Protein AF-A0A964Q4D6-F1 (afdb_monomer)

Foldseek 3Di:
DDDDDDDDDDPDPPDDPDPPDDPPPVPDDDPFDDFDLQWPFDDPPDDDGWDWAFDDQDPDDRDGDIDIDDDQRGGPHDDQQLNPAADPPPPDPNHDPSVVTDPVNPDPLLVAAAELEQEPLVLPPVDDPPDHDDDDVVSVVVSCVVPHDDDPRYDYHYHNCCCVVPGDTDDVPD

Secondary structure (DSSP, 8-state):
-PPP----------PPPPPS----GGG---------TTSS-S-TTTSPPPEEEEEEEETTTTEEEEEEE--TTSSS----GGGTSPPTTS--TT--GGGG--GGGS-GGGG--EEEEEE-GGGTT-SPTT------HHHHHHHHHHS----TTEEEEEE-SHHHHH--PPPTT-

Radius of gyration: 25.01 Å; Cα contacts (8 Å, |Δi|>4): 183; chains: 1; bounding box: 78×67×47 Å

Mean predicted aligned error: 9.83 Å

Sequence (174 aa):
MRRLAIATLAWTTLAWPTPAGEILDKHIHDLSLLVSPAMPCVWPVGMTQHLVSPSKVFGPGPFQRNLIVIDEHTGTQWDAPAHFVPPPGSGLPGAGPMGLITGEKVPAWQFIGEACVIDISNKIDQAANGASFLITPEIVQAWEKKYRPLGPGDVVLFKSGYSDRYYKPLALGG

Structure (mmCIF, N/CA/C/O backbone):
data_AF-A0A964Q4D6-F1
#
_entry.id   AF-A0A964Q4D6-F1
#
loop_
_atom_site.group_PDB
_atom_site.id
_atom_site.type_symbol
_atom_site.label_atom_id
_atom_site.label_alt_id
_atom_site.label_comp_id
_atom_site.label_asym_id
_atom_site.label_entity_id
_atom_site.label_seq_id
_atom_site.pdbx_PDB_ins_code
_atom_site.Cartn_x
_atom_site.Cartn_y
_atom_site.Cartn_z
_atom_site.occupancy
_atom_site.B_iso_or_equiv
_atom_site.auth_seq_id
_atom_site.auth_comp_id
_atom_site.auth_asym_id
_atom_site.auth_atom_id
_atom_site.pdbx_PDB_model_num
ATOM 1 N N . MET A 1 1 ? 55.994 -48.610 -14.026 1.00 43.31 1 MET A N 1
ATOM 2 C CA . MET A 1 1 ? 54.868 -47.898 -14.673 1.00 43.31 1 MET A CA 1
ATOM 3 C C . MET A 1 1 ? 53.695 -47.866 -13.702 1.00 43.31 1 MET A C 1
ATOM 5 O O . MET A 1 1 ? 53.095 -48.904 -13.462 1.00 43.31 1 MET A O 1
ATOM 9 N N . ARG A 1 2 ? 53.429 -46.721 -13.062 1.00 34.06 2 ARG A N 1
ATOM 10 C CA . ARG A 1 2 ? 52.296 -46.550 -12.138 1.00 34.06 2 ARG A CA 1
ATOM 11 C C . ARG A 1 2 ? 51.072 -46.143 -12.960 1.00 34.06 2 ARG A C 1
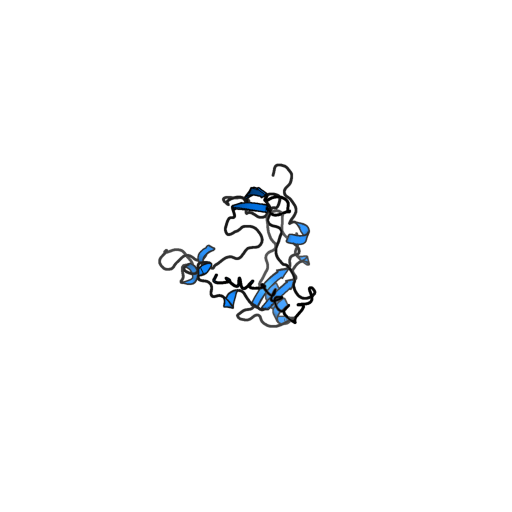ATOM 13 O O . ARG A 1 2 ? 51.116 -45.115 -13.627 1.00 34.06 2 ARG A O 1
ATOM 20 N N . ARG A 1 3 ? 50.023 -46.968 -12.965 1.00 35.62 3 ARG A N 1
ATOM 21 C CA . ARG A 1 3 ? 48.744 -46.643 -13.610 1.00 35.62 3 ARG A CA 1
ATOM 22 C C . ARG A 1 3 ? 47.956 -45.719 -12.682 1.00 35.62 3 ARG A C 1
ATOM 24 O O . ARG A 1 3 ? 47.642 -46.100 -11.560 1.00 35.62 3 ARG A O 1
ATOM 31 N N . LEU A 1 4 ? 47.700 -44.502 -13.152 1.00 33.97 4 LEU A N 1
ATOM 32 C CA . LEU A 1 4 ? 46.837 -43.515 -12.512 1.00 33.97 4 LEU A CA 1
ATOM 33 C C . LEU A 1 4 ? 45.381 -43.901 -12.822 1.00 33.97 4 LEU A C 1
ATOM 35 O O . LEU A 1 4 ? 45.005 -43.957 -13.992 1.00 33.97 4 LEU A O 1
ATOM 39 N N . ALA A 1 5 ? 44.580 -44.214 -11.805 1.00 37.91 5 ALA A N 1
ATOM 40 C CA . ALA A 1 5 ? 43.140 -44.394 -11.959 1.00 37.91 5 ALA A CA 1
ATOM 41 C C . ALA A 1 5 ? 42.465 -43.028 -11.778 1.00 37.91 5 ALA A C 1
ATOM 43 O O . ALA A 1 5 ? 42.536 -42.436 -10.703 1.00 37.91 5 ALA A O 1
ATOM 44 N N . ILE A 1 6 ? 41.848 -42.514 -12.840 1.00 40.59 6 ILE A N 1
ATOM 45 C CA . ILE A 1 6 ? 41.002 -41.321 -12.784 1.00 40.59 6 ILE A CA 1
ATOM 46 C C . ILE A 1 6 ? 39.622 -41.791 -12.327 1.00 40.59 6 ILE A C 1
ATOM 48 O O . ILE A 1 6 ? 38.917 -42.467 -13.073 1.00 40.59 6 ILE A O 1
ATOM 52 N N . ALA A 1 7 ? 39.251 -41.469 -11.089 1.00 38.16 7 ALA A N 1
ATOM 53 C CA . ALA A 1 7 ? 37.887 -41.641 -10.612 1.00 38.16 7 ALA A CA 1
ATOM 54 C C . ALA A 1 7 ? 37.030 -40.502 -11.181 1.00 38.16 7 ALA A C 1
ATOM 56 O O . ALA A 1 7 ? 37.116 -39.358 -10.739 1.00 38.16 7 ALA A O 1
ATOM 57 N N . THR A 1 8 ? 36.216 -40.802 -12.188 1.00 40.81 8 THR A N 1
ATOM 58 C CA . THR A 1 8 ? 35.137 -39.915 -12.626 1.00 40.81 8 THR A CA 1
ATOM 59 C C . THR A 1 8 ? 34.055 -39.893 -11.549 1.00 40.81 8 THR A C 1
ATOM 61 O O . THR A 1 8 ? 33.329 -40.873 -11.384 1.00 40.81 8 THR A O 1
ATOM 64 N N . LEU A 1 9 ? 33.941 -38.786 -10.811 1.00 39.00 9 LEU A N 1
ATOM 65 C CA . LEU A 1 9 ? 32.757 -38.506 -10.001 1.00 39.00 9 LEU A CA 1
ATOM 66 C C . LEU A 1 9 ? 31.580 -38.232 -10.943 1.00 39.00 9 LEU A C 1
ATOM 68 O O . LEU A 1 9 ? 31.472 -37.153 -11.522 1.00 39.00 9 LEU A O 1
ATOM 72 N N . ALA A 1 10 ? 30.702 -39.219 -11.100 1.00 40.75 10 ALA A N 1
ATOM 73 C CA . ALA A 1 10 ? 29.393 -39.013 -11.695 1.00 40.75 10 ALA A CA 1
ATOM 74 C C . ALA A 1 10 ? 28.567 -38.125 -10.755 1.00 40.75 10 ALA A C 1
ATOM 76 O O . ALA A 1 10 ? 28.277 -38.503 -9.620 1.00 40.75 10 ALA A O 1
ATOM 77 N N . TRP A 1 11 ? 28.203 -36.931 -11.218 1.00 38.09 11 TRP A N 1
ATOM 78 C CA . TRP A 1 11 ? 27.194 -36.111 -10.560 1.00 38.09 11 TRP A CA 1
ATOM 79 C C . TRP A 1 11 ? 25.844 -36.796 -10.759 1.00 38.09 11 TRP A C 1
ATOM 81 O O . TRP A 1 11 ? 25.226 -36.684 -11.815 1.00 38.09 11 TRP A O 1
ATOM 91 N N . THR A 1 12 ? 25.385 -37.542 -9.757 1.00 45.31 12 THR A N 1
ATOM 92 C CA . THR A 1 12 ? 23.974 -37.904 -9.670 1.00 45.31 12 THR A CA 1
ATOM 93 C C . THR A 1 12 ? 23.195 -36.609 -9.505 1.00 45.31 12 THR A C 1
ATOM 95 O O . THR A 1 12 ? 23.352 -35.917 -8.498 1.00 45.31 12 THR A O 1
ATOM 98 N N . THR A 1 13 ? 22.376 -36.264 -10.494 1.00 47.81 13 THR A N 1
ATOM 99 C CA . THR A 1 13 ? 21.349 -35.234 -10.364 1.00 47.81 13 THR A CA 1
ATOM 100 C C . THR A 1 13 ? 20.436 -35.644 -9.209 1.00 47.81 13 THR A C 1
ATOM 102 O O . THR A 1 13 ? 19.547 -36.476 -9.390 1.00 47.81 13 THR A O 1
ATOM 105 N N . LEU A 1 14 ? 20.670 -35.117 -8.005 1.00 44.56 14 LEU A N 1
ATOM 106 C CA . LEU A 1 14 ? 19.639 -35.118 -6.978 1.00 44.56 14 LEU A CA 1
ATOM 107 C C . LEU A 1 14 ? 18.508 -34.259 -7.536 1.00 44.56 14 LEU A C 1
ATOM 109 O O . LEU A 1 14 ? 18.603 -33.033 -7.566 1.00 44.56 14 LEU A O 1
ATOM 113 N N . ALA A 1 15 ? 17.472 -34.919 -8.049 1.00 49.62 15 ALA A N 1
ATOM 114 C CA . ALA A 1 15 ? 16.203 -34.271 -8.299 1.00 49.62 15 ALA A CA 1
ATOM 115 C C . ALA A 1 15 ? 15.772 -33.633 -6.977 1.00 49.62 15 ALA A C 1
ATOM 117 O O . ALA A 1 15 ? 15.697 -34.307 -5.946 1.00 49.62 15 ALA A O 1
ATOM 118 N N . TRP A 1 16 ? 15.559 -32.321 -7.004 1.00 41.41 16 TRP A N 1
ATOM 119 C CA . TRP A 1 16 ? 14.968 -31.613 -5.882 1.00 41.41 16 TRP A CA 1
ATOM 120 C C . TRP A 1 16 ? 13.632 -32.297 -5.572 1.00 41.41 16 TRP A C 1
ATOM 122 O O . TRP A 1 16 ? 12.847 -32.481 -6.509 1.00 41.41 16 TRP A O 1
ATOM 132 N N . PRO A 1 17 ? 13.358 -32.719 -4.326 1.00 46.69 17 PRO A N 1
ATOM 133 C CA . PRO A 1 17 ? 12.044 -33.237 -3.999 1.00 46.69 17 PRO A CA 1
ATOM 134 C C . PRO A 1 17 ? 11.034 -32.137 -4.317 1.00 46.69 17 PRO A C 1
ATOM 136 O O . PRO A 1 17 ? 11.089 -31.043 -3.752 1.00 46.69 17 PRO A O 1
ATOM 139 N N . THR A 1 18 ? 10.152 -32.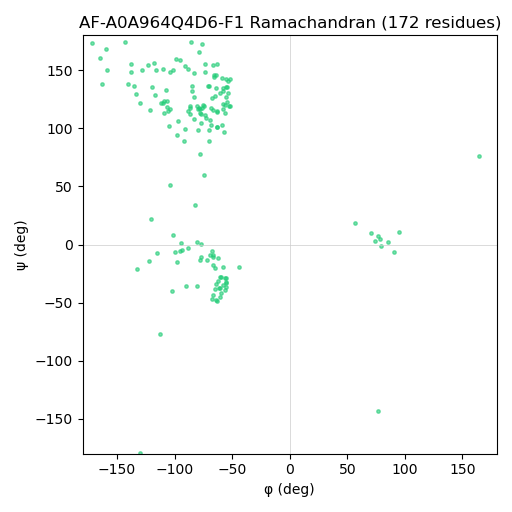410 -5.276 1.00 50.44 18 THR A N 1
ATOM 140 C CA . THR A 1 18 ? 8.985 -31.576 -5.542 1.00 50.44 18 THR A CA 1
ATOM 141 C C . THR A 1 18 ? 8.196 -31.537 -4.236 1.00 50.44 18 THR A C 1
ATOM 143 O O . THR A 1 18 ? 7.853 -32.611 -3.731 1.00 50.44 18 THR A O 1
ATOM 146 N N . PRO A 1 19 ? 7.958 -30.362 -3.628 1.00 54.44 19 PRO A N 1
ATOM 147 C CA . PRO A 1 19 ? 7.137 -30.287 -2.433 1.00 54.44 19 PRO A CA 1
ATOM 148 C C . PRO A 1 19 ? 5.801 -30.975 -2.717 1.00 54.44 19 PRO A C 1
ATOM 150 O O . PRO A 1 19 ? 5.087 -30.605 -3.648 1.00 54.44 19 PRO A O 1
ATOM 153 N N . ALA A 1 20 ? 5.502 -32.025 -1.953 1.00 53.03 20 ALA A N 1
ATOM 154 C CA . ALA A 1 20 ? 4.218 -32.701 -1.991 1.00 53.03 20 ALA A CA 1
ATOM 155 C C . ALA A 1 20 ? 3.176 -31.753 -1.387 1.00 53.03 20 ALA A C 1
ATOM 157 O O . ALA A 1 20 ? 2.970 -31.709 -0.177 1.00 53.03 20 ALA A O 1
ATOM 158 N N . GLY A 1 21 ? 2.597 -30.935 -2.255 1.00 52.16 21 GLY A N 1
ATOM 159 C CA . GLY A 1 21 ? 1.627 -29.909 -1.925 1.00 52.16 21 GLY A CA 1
ATOM 160 C C . GLY A 1 21 ? 1.499 -28.960 -3.102 1.00 52.16 21 GLY A C 1
ATOM 161 O O . GLY A 1 21 ? 2.048 -27.864 -3.070 1.00 52.16 21 GLY A O 1
ATOM 162 N N . GLU A 1 22 ? 0.801 -29.386 -4.157 1.00 54.22 22 GLU A N 1
ATOM 163 C CA . GLU A 1 22 ? 0.232 -28.433 -5.108 1.00 54.22 22 GLU A CA 1
ATOM 164 C C . GLU A 1 22 ? -0.710 -27.540 -4.296 1.00 54.22 22 GLU A C 1
ATOM 166 O O . GLU A 1 22 ? -1.803 -27.958 -3.903 1.00 54.22 22 GLU A O 1
ATOM 171 N N . ILE A 1 23 ? -0.270 -26.320 -3.981 1.00 56.41 23 ILE A N 1
ATOM 172 C CA . ILE A 1 23 ? -1.214 -25.275 -3.612 1.00 56.41 23 ILE A CA 1
ATOM 173 C C . ILE A 1 23 ? -2.048 -25.081 -4.870 1.00 56.41 23 ILE A C 1
ATOM 175 O O . ILE A 1 23 ? -1.580 -24.514 -5.850 1.00 56.41 23 ILE A O 1
ATOM 179 N N . LEU A 1 24 ? -3.248 -25.657 -4.877 1.00 57.84 24 LEU A N 1
ATOM 180 C CA . LEU A 1 24 ? -4.198 -25.487 -5.964 1.00 57.84 24 LEU A CA 1
ATOM 181 C C . LEU A 1 24 ? -4.356 -23.978 -6.197 1.00 57.84 24 LEU A C 1
ATOM 183 O O . LEU A 1 24 ? -4.814 -23.277 -5.293 1.00 57.84 24 LEU A O 1
ATOM 187 N N . ASP A 1 25 ? -4.020 -23.504 -7.403 1.00 59.34 25 ASP A N 1
ATOM 188 C CA . ASP A 1 25 ? -4.070 -22.094 -7.858 1.00 59.34 25 ASP A CA 1
ATOM 189 C C . ASP A 1 25 ? -5.356 -21.340 -7.464 1.00 59.34 25 ASP A C 1
ATOM 191 O O . ASP A 1 25 ? -5.404 -20.117 -7.423 1.00 59.34 25 ASP A O 1
ATOM 195 N N . LYS A 1 26 ? -6.423 -22.069 -7.132 1.00 63.97 26 LYS A N 1
ATOM 196 C CA . LYS A 1 26 ? -7.753 -21.567 -6.768 1.00 63.97 26 LYS A CA 1
ATOM 197 C C . LYS A 1 26 ? -7.808 -20.790 -5.445 1.00 63.97 26 LYS A C 1
ATOM 199 O O . LYS A 1 26 ? -8.861 -20.239 -5.142 1.00 63.97 26 LYS A O 1
ATOM 204 N N . HIS A 1 27 ? -6.735 -20.782 -4.653 1.00 82.81 27 HIS A N 1
ATOM 205 C CA . HIS A 1 27 ? -6.698 -20.138 -3.332 1.00 82.81 27 HIS A CA 1
ATOM 206 C C . HIS A 1 27 ? -5.721 -18.962 -3.230 1.00 82.81 27 HIS A C 1
ATOM 208 O O . HIS A 1 27 ? -5.717 -18.275 -2.210 1.00 82.81 27 HIS A O 1
ATOM 214 N N . ILE A 1 28 ? -4.903 -18.721 -4.258 1.00 90.12 28 ILE A N 1
ATOM 215 C CA . ILE A 1 28 ? -3.989 -17.579 -4.299 1.00 90.12 28 ILE A CA 1
ATOM 216 C C . ILE A 1 28 ? -4.582 -16.544 -5.247 1.00 90.12 28 ILE A C 1
ATOM 218 O O . ILE A 1 28 ? -4.733 -16.783 -6.442 1.00 90.12 28 ILE A O 1
ATOM 222 N N . HIS A 1 29 ? -4.914 -15.382 -4.699 1.00 90.88 29 HIS A N 1
ATOM 223 C CA . HIS A 1 29 ? -5.361 -14.237 -5.477 1.00 90.88 29 HIS A CA 1
ATOM 224 C C . HIS A 1 29 ? -4.241 -13.207 -5.505 1.00 90.88 29 HIS A C 1
ATOM 226 O O . HIS A 1 29 ? -3.848 -12.698 -4.455 1.00 90.88 29 HIS A O 1
ATOM 232 N N . ASP A 1 30 ? -3.731 -12.905 -6.697 1.00 93.56 30 ASP A N 1
ATOM 233 C CA . ASP A 1 30 ? -2.801 -11.797 -6.865 1.00 93.56 30 ASP A CA 1
ATOM 234 C C . ASP A 1 30 ? -3.570 -10.472 -6.775 1.00 93.56 30 ASP A C 1
ATOM 236 O O . ASP A 1 30 ? -4.496 -10.221 -7.548 1.00 93.56 30 ASP A O 1
ATOM 240 N N . LEU A 1 31 ? -3.205 -9.648 -5.793 1.00 95.81 31 LEU A N 1
ATOM 241 C CA . LEU A 1 31 ? -3.761 -8.308 -5.581 1.00 95.81 31 LEU A CA 1
ATOM 242 C C . LEU A 1 31 ? -2.822 -7.207 -6.105 1.00 95.81 31 LEU A C 1
ATOM 244 O O . LEU A 1 31 ? -3.043 -6.018 -5.862 1.00 95.81 31 LEU A O 1
ATOM 248 N N . SER A 1 32 ? -1.760 -7.600 -6.806 1.00 96.06 32 SER A N 1
ATOM 249 C CA . SER A 1 32 ? -0.746 -6.713 -7.360 1.00 96.06 32 SER A CA 1
ATOM 250 C C . SER A 1 32 ? -1.187 -6.174 -8.715 1.00 96.06 32 SER A C 1
ATOM 252 O O . SER A 1 32 ? -1.684 -6.896 -9.579 1.00 96.06 32 SER A O 1
ATOM 254 N N . LEU A 1 33 ? -0.976 -4.880 -8.922 1.00 95.62 33 LEU A N 1
ATOM 255 C CA . LEU A 1 33 ? -1.160 -4.240 -10.213 1.00 95.62 33 LEU A CA 1
ATOM 256 C C . LEU A 1 33 ? 0.132 -4.325 -11.029 1.00 95.62 33 LEU A C 1
ATOM 258 O O . LEU A 1 33 ? 1.234 -4.324 -10.479 1.00 95.62 33 LEU A O 1
ATOM 262 N N . LEU A 1 34 ? 0.003 -4.357 -12.358 1.00 94.62 34 LEU A N 1
ATOM 263 C CA . LEU A 1 34 ? 1.162 -4.311 -13.247 1.00 94.62 34 LEU A CA 1
ATOM 264 C C . LEU A 1 34 ? 1.906 -2.979 -13.087 1.00 94.62 34 LEU A C 1
ATOM 266 O O . LEU A 1 34 ? 1.410 -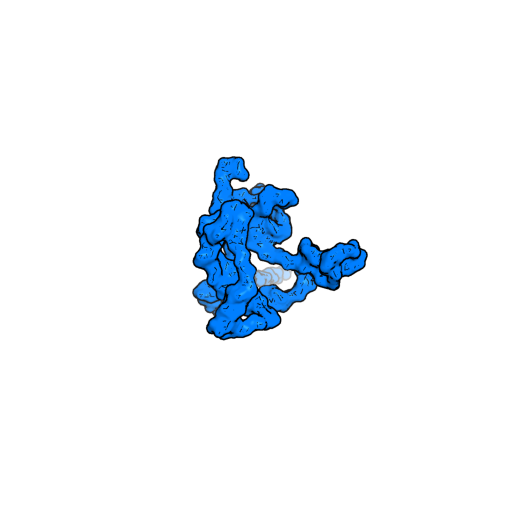1.936 -13.505 1.00 94.62 34 LEU A O 1
ATOM 270 N N . VAL A 1 35 ? 3.134 -3.034 -12.577 1.00 94.69 35 VAL A N 1
ATOM 271 C CA . VAL A 1 35 ? 4.037 -1.880 -12.522 1.00 94.69 35 VAL A CA 1
ATOM 272 C C . VAL A 1 35 ? 4.817 -1.785 -13.831 1.00 94.69 35 VAL A C 1
ATOM 274 O O . VAL A 1 35 ? 5.522 -2.713 -14.226 1.00 94.69 35 VAL A O 1
ATOM 277 N N . SER A 1 36 ? 4.648 -0.671 -14.539 1.00 94.31 36 SER A N 1
ATOM 278 C CA . SER A 1 36 ? 5.288 -0.411 -15.829 1.00 94.31 36 SER A CA 1
ATOM 279 C C . SER A 1 36 ? 5.311 1.093 -16.106 1.00 94.31 36 SER A C 1
ATOM 281 O O . SER A 1 36 ? 4.376 1.781 -15.691 1.00 94.31 36 SER A O 1
ATOM 283 N N . PRO A 1 37 ? 6.306 1.615 -16.854 1.00 92.50 37 PRO A N 1
ATOM 284 C CA . PRO A 1 37 ? 6.346 3.031 -17.227 1.00 92.50 37 PRO A CA 1
ATOM 285 C C . PRO A 1 37 ? 5.110 3.496 -18.016 1.00 92.50 37 PRO A C 1
ATOM 287 O O . PRO A 1 37 ? 4.834 4.685 -18.088 1.00 92.50 37 PRO A O 1
ATOM 290 N N . ALA A 1 38 ? 4.362 2.564 -18.618 1.00 92.88 38 ALA A N 1
ATOM 291 C CA . ALA A 1 38 ? 3.131 2.855 -19.351 1.00 92.88 38 ALA A CA 1
ATOM 292 C C . ALA A 1 38 ? 1.866 2.857 -18.471 1.00 92.88 38 ALA A C 1
ATOM 294 O O . ALA A 1 38 ? 0.772 3.093 -18.981 1.00 92.88 38 ALA A O 1
ATOM 295 N N . MET A 1 39 ? 1.983 2.547 -17.178 1.00 94.19 39 MET A N 1
ATOM 296 C CA . MET A 1 39 ? 0.858 2.443 -16.247 1.00 94.19 39 MET A CA 1
ATOM 297 C C . MET A 1 39 ? 0.883 3.603 -15.242 1.00 94.19 39 MET A C 1
ATOM 299 O O . MET A 1 39 ? 1.969 4.063 -14.885 1.00 94.19 39 MET A O 1
ATOM 303 N N . PRO A 1 40 ? -0.281 4.044 -14.723 1.00 92.81 40 PRO A N 1
ATOM 304 C CA . PRO A 1 40 ? -0.391 5.075 -13.690 1.00 92.81 40 PRO A CA 1
ATOM 305 C C . PRO A 1 40 ? 0.027 4.511 -12.322 1.00 92.81 40 PRO A C 1
ATOM 307 O O . PRO A 1 40 ? -0.766 4.414 -11.391 1.00 92.81 40 PRO A O 1
ATOM 310 N N . CYS A 1 41 ? 1.273 4.052 -12.229 1.00 93.56 41 CYS A N 1
ATOM 311 C CA . CYS A 1 41 ? 1.845 3.389 -11.064 1.00 93.56 41 CYS A CA 1
ATOM 312 C C . CYS A 1 41 ? 2.603 4.346 -10.139 1.00 93.56 41 CYS A C 1
ATOM 314 O O . CYS A 1 41 ? 3.137 3.903 -9.136 1.00 93.56 41 CYS A O 1
ATOM 316 N N . VAL A 1 42 ? 2.655 5.638 -10.444 1.00 92.44 42 VAL A N 1
ATOM 317 C CA . VAL A 1 42 ? 3.349 6.643 -9.633 1.00 92.44 42 VAL A CA 1
ATOM 318 C C . VAL A 1 42 ? 2.419 7.803 -9.331 1.00 92.44 42 VAL A C 1
ATOM 320 O O . VAL A 1 42 ? 1.532 8.125 -10.127 1.00 92.44 42 VAL A O 1
ATOM 323 N N . TRP A 1 43 ? 2.631 8.455 -8.189 1.00 88.06 43 TRP A N 1
ATOM 324 C CA . TRP A 1 43 ? 1.926 9.692 -7.892 1.00 88.06 43 TRP A CA 1
ATOM 325 C C . TRP A 1 43 ? 2.328 10.777 -8.907 1.00 88.06 43 TRP A C 1
ATOM 327 O O . TRP A 1 43 ? 3.520 10.944 -9.182 1.00 88.06 43 TRP A O 1
ATOM 337 N N . PRO A 1 44 ? 1.376 11.543 -9.469 1.00 80.19 44 PRO A N 1
ATOM 338 C CA . PRO A 1 44 ? 1.665 12.468 -10.565 1.00 80.19 44 PRO A CA 1
ATOM 339 C C . PRO A 1 44 ? 2.524 13.680 -10.166 1.00 80.19 44 PRO A C 1
ATOM 341 O O . PRO A 1 44 ? 2.950 14.432 -11.038 1.00 80.19 44 PRO A O 1
ATOM 344 N N . VAL A 1 45 ? 2.778 13.910 -8.871 1.00 82.31 45 VAL A N 1
ATOM 345 C CA . VAL A 1 45 ? 3.484 15.107 -8.385 1.00 82.31 45 VAL A CA 1
ATOM 346 C C . VAL A 1 45 ? 4.620 14.736 -7.435 1.00 82.31 45 VAL A C 1
ATOM 348 O O . VAL A 1 45 ? 4.387 14.168 -6.377 1.00 82.31 45 VAL A O 1
ATOM 351 N N . GLY A 1 46 ? 5.850 15.129 -7.773 1.00 79.31 46 GLY A N 1
ATOM 352 C CA . GLY A 1 46 ? 6.988 15.102 -6.843 1.00 79.31 46 GLY A CA 1
ATOM 353 C C . GLY A 1 46 ? 7.644 13.737 -6.612 1.00 79.31 46 GLY A C 1
ATOM 354 O O . GLY A 1 46 ? 8.567 13.663 -5.809 1.00 79.31 46 GLY A O 1
ATOM 355 N N . MET A 1 47 ? 7.214 12.688 -7.319 1.00 87.31 47 MET A N 1
ATOM 356 C CA . MET A 1 47 ? 7.782 11.341 -7.210 1.00 87.31 47 MET A CA 1
ATOM 357 C C . MET A 1 47 ? 8.692 10.976 -8.382 1.00 87.31 47 MET A C 1
ATOM 359 O O . MET A 1 47 ? 8.457 11.375 -9.530 1.00 87.31 47 MET A O 1
ATOM 363 N N . THR A 1 48 ? 9.708 10.157 -8.096 1.00 90.56 48 THR A N 1
ATOM 364 C CA . THR A 1 48 ? 10.551 9.560 -9.135 1.00 90.56 48 THR A CA 1
ATOM 365 C C . THR A 1 48 ? 9.709 8.621 -9.993 1.00 90.56 48 THR A C 1
ATOM 367 O O . THR A 1 48 ? 9.022 7.741 -9.482 1.00 90.56 48 THR A O 1
ATOM 370 N N . GLN A 1 49 ? 9.749 8.805 -11.314 1.00 90.88 49 GLN A N 1
ATOM 371 C CA . GLN A 1 49 ? 9.017 7.940 -12.238 1.00 90.88 49 GLN A CA 1
ATOM 372 C C . GLN A 1 49 ? 9.585 6.516 -12.212 1.00 90.88 49 GLN A C 1
ATOM 374 O O . GLN A 1 49 ? 10.796 6.326 -12.084 1.00 90.88 49 GLN A O 1
ATOM 379 N N . HIS A 1 50 ? 8.722 5.514 -12.390 1.00 94.19 50 HIS A N 1
ATOM 380 C CA . HIS A 1 50 ? 9.169 4.139 -12.572 1.00 94.19 50 HIS A CA 1
ATOM 381 C C . HIS A 1 50 ? 9.873 4.002 -13.925 1.00 94.19 50 HIS A C 1
ATOM 383 O O . HIS A 1 50 ? 9.266 4.205 -14.978 1.00 94.19 50 HIS A O 1
ATOM 389 N N . LEU A 1 51 ? 11.158 3.648 -13.901 1.00 93.50 51 LEU A N 1
ATOM 390 C CA . LEU A 1 51 ? 11.970 3.508 -15.104 1.00 93.50 51 LEU A CA 1
ATOM 391 C C . LEU A 1 51 ? 12.487 2.085 -15.228 1.00 93.50 51 LEU A C 1
ATOM 393 O O . LEU A 1 51 ? 13.035 1.513 -14.285 1.00 93.50 51 LEU A O 1
ATOM 397 N N . VAL A 1 52 ? 12.390 1.555 -16.442 1.00 95.00 52 VAL A N 1
ATOM 398 C CA . VAL A 1 52 ? 12.988 0.278 -16.818 1.00 95.00 52 VAL A CA 1
ATOM 399 C C . VAL A 1 52 ? 13.937 0.534 -17.975 1.00 95.00 52 VAL A C 1
ATOM 401 O O . VAL A 1 52 ? 13.515 0.925 -19.060 1.00 95.00 52 VAL A O 1
ATOM 404 N N . SER A 1 53 ? 15.228 0.307 -17.747 1.00 94.62 53 SER A N 1
ATOM 405 C CA . SER A 1 53 ? 16.258 0.406 -18.779 1.00 94.62 53 SER A CA 1
ATOM 406 C C . SER A 1 53 ? 16.764 -0.995 -19.130 1.00 94.62 53 SER A C 1
ATOM 408 O O . SER A 1 53 ? 17.366 -1.659 -18.273 1.00 94.62 53 SER A O 1
ATOM 410 N N . PRO A 1 54 ? 16.516 -1.494 -20.356 1.00 92.50 54 PRO A N 1
ATOM 411 C CA . PRO A 1 54 ? 17.057 -2.772 -20.796 1.00 92.50 54 PRO A CA 1
ATOM 412 C C . PRO A 1 54 ? 18.581 -2.781 -20.687 1.00 92.50 54 PRO A C 1
ATOM 414 O O . PRO A 1 54 ? 19.258 -1.964 -21.306 1.00 92.50 54 PRO A O 1
ATOM 417 N N . SER A 1 55 ? 19.135 -3.698 -19.889 1.00 91.00 55 SER A N 1
ATOM 418 C CA . SER A 1 55 ? 20.576 -3.685 -19.596 1.00 91.00 55 SER A CA 1
ATOM 419 C C . SER A 1 55 ? 21.353 -4.737 -20.385 1.00 91.00 55 SER A C 1
ATOM 421 O O . SER A 1 55 ? 22.473 -4.477 -20.823 1.00 91.00 55 SER A O 1
ATOM 423 N N . LYS A 1 56 ? 20.799 -5.948 -20.549 1.00 92.12 56 LYS A N 1
ATOM 424 C CA . LYS A 1 56 ? 21.486 -7.057 -21.222 1.00 92.12 56 LYS A CA 1
ATOM 425 C C . LYS A 1 56 ? 20.518 -8.157 -21.645 1.00 92.12 56 LYS A C 1
ATOM 427 O O . LYS A 1 56 ? 19.689 -8.578 -20.846 1.00 92.12 56 LYS A O 1
ATOM 432 N N . VAL A 1 57 ? 20.724 -8.686 -22.849 1.00 92.31 57 VAL A N 1
ATOM 433 C CA . VAL A 1 57 ? 20.229 -10.001 -23.284 1.00 92.31 57 VAL A CA 1
ATOM 434 C C . VAL A 1 57 ? 21.427 -10.952 -23.357 1.00 92.31 57 VAL A C 1
ATOM 436 O O . VAL A 1 57 ? 22.488 -10.578 -23.872 1.00 92.31 57 VAL A O 1
ATOM 439 N N . PHE A 1 58 ? 21.295 -12.155 -22.803 1.00 91.00 58 PHE A N 1
ATOM 440 C CA . PHE A 1 58 ? 22.333 -13.185 -22.801 1.00 91.00 58 PHE A CA 1
ATOM 441 C C . PHE A 1 58 ? 21.950 -14.282 -23.800 1.00 91.00 58 PHE A C 1
ATOM 443 O O . PHE A 1 58 ? 20.947 -14.960 -23.613 1.00 91.00 58 PHE A O 1
ATOM 450 N N . GLY A 1 59 ? 22.736 -14.450 -24.868 1.00 84.69 59 GLY A N 1
ATOM 451 C CA . GLY A 1 59 ? 22.459 -15.453 -25.902 1.00 84.69 59 GLY A CA 1
ATOM 452 C C . GLY A 1 59 ? 22.808 -16.889 -25.482 1.00 84.69 59 GLY A C 1
ATOM 453 O O . GLY A 1 59 ? 23.435 -17.092 -24.443 1.00 84.69 59 GLY A O 1
ATOM 454 N N . PRO A 1 60 ? 22.453 -17.902 -26.295 1.00 83.62 60 PRO A N 1
ATOM 455 C CA . PRO A 1 60 ? 21.403 -17.897 -27.322 1.00 83.62 60 PRO A CA 1
ATOM 456 C C . PRO A 1 60 ? 19.973 -18.033 -26.742 1.00 83.62 60 PRO A C 1
ATOM 458 O O . PRO A 1 60 ? 19.018 -18.085 -27.509 1.00 83.62 60 PRO A O 1
ATOM 461 N N . GLY A 1 61 ? 19.812 -18.124 -25.413 1.00 78.69 61 GLY A N 1
ATOM 462 C CA . GLY A 1 61 ? 18.510 -18.260 -24.740 1.00 78.69 61 GLY A CA 1
ATOM 463 C C . GLY A 1 61 ? 17.795 -16.925 -24.457 1.00 78.69 61 GLY A C 1
ATOM 464 O O . GLY A 1 61 ? 18.375 -15.860 -24.655 1.00 78.69 61 GLY A O 1
ATOM 465 N N . PRO A 1 62 ? 16.546 -16.949 -23.953 1.00 84.81 62 PRO A N 1
ATOM 466 C CA . PRO A 1 62 ? 15.747 -15.749 -23.672 1.00 84.81 62 PRO A CA 1
ATOM 467 C C . PRO A 1 62 ? 16.092 -15.103 -22.317 1.00 84.81 62 PRO A C 1
ATOM 469 O O . PRO A 1 62 ? 15.221 -14.597 -21.612 1.00 84.81 62 PRO A O 1
ATOM 472 N N . PHE A 1 63 ? 17.356 -15.149 -21.897 1.00 91.44 63 PHE A N 1
ATOM 473 C CA . PHE A 1 63 ? 17.761 -14.580 -20.615 1.00 91.44 63 PHE A CA 1
ATOM 474 C C . PHE A 1 63 ? 17.993 -13.082 -20.774 1.00 91.44 63 PHE A C 1
ATOM 476 O O . PHE A 1 63 ? 18.788 -12.651 -21.611 1.00 91.44 63 PHE A O 1
ATOM 483 N N . GLN A 1 64 ? 17.343 -12.282 -19.937 1.00 93.12 64 GLN A N 1
ATOM 484 C CA . GLN A 1 64 ? 17.486 -10.833 -19.964 1.00 93.12 64 GLN A CA 1
ATOM 485 C C . GLN A 1 64 ? 17.582 -10.248 -18.561 1.00 93.12 64 GLN A C 1
ATOM 487 O O . GLN A 1 64 ? 17.102 -10.828 -17.590 1.00 93.12 64 GLN A O 1
ATOM 492 N N . ARG A 1 65 ? 18.197 -9.071 -18.471 1.00 94.56 65 ARG A N 1
ATOM 493 C CA . ARG A 1 65 ? 18.267 -8.263 -17.257 1.00 94.56 65 ARG A CA 1
ATOM 494 C C . ARG A 1 65 ? 17.965 -6.813 -17.594 1.00 94.56 65 ARG A C 1
ATOM 496 O O . ARG A 1 65 ? 18.562 -6.256 -18.521 1.00 94.56 65 ARG A O 1
ATOM 503 N N . ASN A 1 66 ? 17.161 -6.178 -16.755 1.00 95.12 66 ASN A N 1
ATOM 504 C CA . ASN A 1 66 ? 16.870 -4.750 -16.816 1.00 95.12 66 ASN A CA 1
ATOM 505 C C . ASN A 1 66 ? 17.388 -4.057 -15.554 1.00 95.12 66 ASN A C 1
ATOM 507 O O . ASN A 1 66 ? 17.452 -4.671 -14.490 1.00 95.12 66 ASN A O 1
ATOM 511 N N . LEU A 1 67 ? 17.769 -2.789 -15.685 1.00 95.62 67 LEU A N 1
ATOM 512 C CA . LEU A 1 67 ? 17.907 -1.883 -14.552 1.00 95.62 67 LEU A CA 1
ATOM 513 C C . LEU A 1 67 ? 16.526 -1.296 -14.260 1.00 95.62 67 LEU A C 1
ATOM 515 O O . LEU A 1 67 ? 15.852 -0.842 -15.185 1.00 95.62 67 LEU A O 1
ATOM 519 N N . ILE A 1 68 ? 16.132 -1.303 -12.990 1.00 95.50 68 ILE A N 1
ATOM 520 C CA . ILE A 1 68 ? 14.874 -0.725 -12.528 1.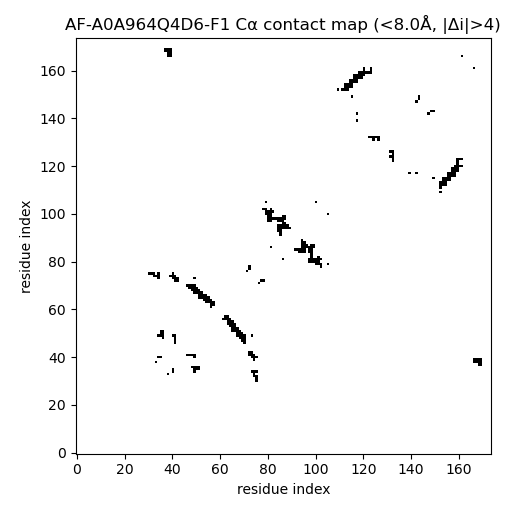00 95.50 68 ILE A CA 1
ATOM 521 C C . ILE A 1 68 ? 15.208 0.417 -11.574 1.00 95.50 68 ILE A C 1
ATOM 523 O O . ILE A 1 68 ? 15.979 0.226 -10.635 1.00 95.50 68 ILE A O 1
ATOM 527 N N . VAL A 1 69 ? 14.628 1.588 -11.827 1.00 94.94 69 VAL A N 1
ATOM 528 C CA . VAL A 1 69 ? 14.550 2.680 -10.853 1.00 94.94 69 VAL A CA 1
ATOM 529 C C . VAL A 1 69 ? 13.105 2.739 -10.382 1.00 94.94 69 VAL A C 1
ATOM 531 O O . VAL A 1 69 ? 12.184 2.813 -11.197 1.00 94.94 69 VAL A O 1
ATOM 534 N N . ILE A 1 70 ? 12.917 2.636 -9.073 1.00 94.62 70 ILE A N 1
ATOM 535 C CA . ILE A 1 70 ? 11.611 2.583 -8.429 1.00 94.62 70 ILE A CA 1
ATOM 536 C C . ILE A 1 70 ? 11.669 3.403 -7.144 1.00 94.62 70 ILE A C 1
ATOM 538 O O . ILE A 1 70 ? 12.673 3.368 -6.433 1.00 94.62 70 ILE A O 1
ATOM 542 N N . ASP A 1 71 ? 10.610 4.162 -6.899 1.00 93.75 71 ASP A N 1
ATOM 543 C CA . ASP A 1 71 ? 10.394 4.892 -5.653 1.00 93.75 71 ASP A CA 1
ATOM 544 C C . ASP A 1 71 ? 9.608 4.009 -4.671 1.00 93.75 71 ASP A C 1
ATOM 546 O O . ASP A 1 71 ? 8.853 3.140 -5.117 1.00 93.75 71 ASP A O 1
ATOM 550 N N . GLU A 1 72 ? 9.753 4.225 -3.360 1.00 94.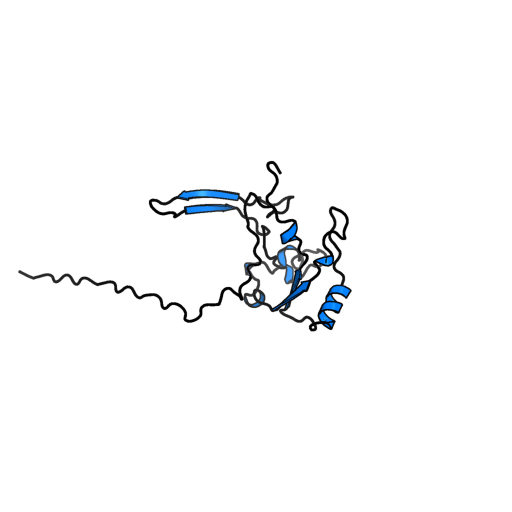50 72 GLU A N 1
ATOM 551 C CA . GLU A 1 72 ? 9.110 3.404 -2.318 1.00 94.50 72 GLU A CA 1
ATOM 552 C C . GLU A 1 72 ? 7.586 3.339 -2.498 1.00 94.50 72 GLU A C 1
ATOM 554 O O . GLU A 1 72 ? 6.982 2.292 -2.259 1.00 94.50 72 GLU A O 1
ATOM 559 N N . HIS A 1 73 ? 6.987 4.421 -3.010 1.00 94.62 73 HIS A N 1
ATOM 560 C CA . HIS A 1 73 ? 5.545 4.542 -3.214 1.00 94.62 73 HIS A CA 1
ATOM 561 C C . HIS A 1 73 ? 5.128 4.390 -4.698 1.00 94.62 73 HIS A C 1
ATOM 563 O O . HIS A 1 73 ? 4.429 5.234 -5.266 1.00 94.62 73 HIS A O 1
ATOM 569 N N . THR A 1 74 ? 5.583 3.307 -5.342 1.00 95.38 74 THR A N 1
ATOM 570 C CA . THR A 1 74 ? 5.224 2.946 -6.727 1.00 95.38 74 THR A CA 1
ATOM 571 C C . THR A 1 74 ? 4.313 1.710 -6.780 1.00 95.38 74 THR A C 1
ATOM 573 O O . THR A 1 74 ? 4.713 0.615 -6.393 1.00 95.38 74 THR A O 1
ATOM 576 N N . GLY A 1 75 ? 3.136 1.835 -7.397 1.00 94.81 75 GLY A N 1
ATOM 577 C CA . GLY A 1 75 ? 2.236 0.730 -7.737 1.00 94.81 75 GLY A CA 1
ATOM 578 C C . GLY A 1 75 ? 1.455 0.182 -6.543 1.00 94.81 75 GLY A C 1
ATOM 579 O O . GLY A 1 75 ? 1.013 0.933 -5.677 1.00 94.81 75 GLY A O 1
ATOM 580 N N . THR A 1 76 ? 1.244 -1.138 -6.513 1.00 96.69 76 THR A N 1
ATOM 581 C CA . THR A 1 76 ? 0.760 -1.808 -5.298 1.00 96.69 76 THR A CA 1
ATOM 582 C C . THR A 1 76 ? 1.903 -1.841 -4.289 1.00 96.69 76 THR A C 1
ATOM 584 O O . THR A 1 76 ? 2.877 -2.567 -4.473 1.00 96.69 76 THR A O 1
ATOM 587 N N . GLN A 1 77 ? 1.773 -1.048 -3.233 1.00 95.31 77 GLN A N 1
ATOM 588 C CA . GLN A 1 77 ? 2.816 -0.797 -2.239 1.00 95.31 77 GLN A CA 1
ATOM 589 C C . GLN A 1 77 ? 2.277 -0.986 -0.815 1.00 95.31 77 GLN A C 1
ATOM 591 O O . GLN A 1 77 ? 1.092 -1.259 -0.612 1.00 95.31 77 GLN A O 1
ATOM 596 N N . TRP A 1 78 ? 3.139 -0.763 0.174 1.00 95.19 78 TRP A N 1
ATOM 597 C CA . TRP A 1 78 ? 2.755 -0.675 1.576 1.00 95.19 78 TRP A CA 1
ATOM 598 C C . TRP A 1 78 ? 3.505 0.478 2.250 1.00 95.19 78 TRP A C 1
ATOM 600 O O . TRP A 1 78 ? 4.646 0.763 1.892 1.00 95.19 78 TRP A O 1
ATOM 610 N N . ASP A 1 79 ? 2.878 1.111 3.240 1.00 96.44 79 ASP A N 1
ATOM 611 C CA . ASP A 1 79 ? 3.450 2.270 3.923 1.00 96.44 79 ASP A CA 1
ATOM 612 C C . ASP A 1 79 ? 3.805 1.907 5.370 1.00 96.44 79 ASP A C 1
ATOM 614 O O . ASP A 1 79 ? 2.950 1.507 6.166 1.00 96.44 79 ASP A O 1
ATOM 618 N N . ALA A 1 80 ? 5.080 2.060 5.730 1.00 97.00 80 ALA A N 1
ATOM 619 C CA . ALA A 1 80 ? 5.516 1.933 7.116 1.00 97.00 80 ALA A CA 1
ATOM 620 C C . ALA A 1 80 ? 5.087 3.167 7.937 1.00 97.00 80 ALA A C 1
ATOM 622 O O . ALA A 1 80 ? 4.955 4.260 7.383 1.00 97.00 80 ALA A O 1
ATOM 623 N N . PRO A 1 81 ? 4.925 3.059 9.268 1.00 96.81 81 PRO A N 1
ATOM 624 C CA . PRO A 1 81 ? 4.450 4.174 10.090 1.00 96.81 81 PRO A CA 1
ATOM 625 C C . PRO A 1 81 ? 5.284 5.458 9.968 1.00 96.81 81 PRO A C 1
ATOM 627 O O . PRO A 1 81 ? 4.722 6.554 9.955 1.00 96.81 81 PRO A O 1
ATOM 630 N N . ALA A 1 82 ? 6.607 5.339 9.821 1.00 97.25 82 ALA A N 1
ATOM 631 C CA . ALA A 1 82 ? 7.500 6.482 9.628 1.00 97.25 82 ALA A CA 1
ATOM 632 C C . ALA A 1 82 ? 7.230 7.289 8.341 1.00 97.25 82 ALA A C 1
ATOM 634 O O . ALA A 1 82 ? 7.748 8.395 8.221 1.00 97.25 82 ALA A O 1
ATOM 635 N N . HIS A 1 83 ? 6.413 6.784 7.407 1.00 95.88 83 HIS A N 1
ATOM 636 C CA . HIS A 1 83 ? 6.029 7.512 6.196 1.00 95.88 83 HIS A CA 1
ATOM 637 C C . HIS A 1 83 ? 5.288 8.825 6.510 1.00 95.88 83 HIS A C 1
ATOM 639 O O . HIS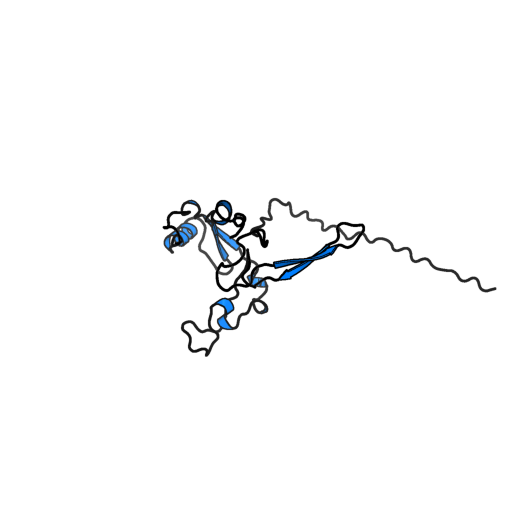 A 1 83 ? 5.527 9.839 5.859 1.00 95.88 83 HIS A O 1
ATOM 645 N N . PHE A 1 84 ? 4.441 8.835 7.548 1.00 95.69 84 PHE A N 1
ATOM 646 C CA . PHE A 1 84 ? 3.698 10.035 7.961 1.00 95.69 84 PHE A CA 1
ATOM 647 C C . PHE A 1 84 ? 3.735 10.333 9.457 1.00 95.69 84 PHE A C 1
ATOM 649 O O . PHE A 1 84 ? 3.484 11.476 9.838 1.00 95.69 84 PHE A O 1
ATOM 656 N N . VAL A 1 85 ? 4.020 9.354 10.324 1.00 97.62 85 VAL A N 1
ATOM 657 C CA . VAL A 1 85 ? 4.085 9.616 11.765 1.00 97.62 85 VAL A CA 1
ATOM 658 C C . VAL A 1 85 ? 5.387 10.355 12.074 1.00 97.62 85 VAL A C 1
ATOM 660 O O . VAL A 1 85 ? 6.462 9.796 11.852 1.00 97.62 85 VAL A O 1
ATOM 663 N N . PRO A 1 86 ? 5.340 11.577 12.633 1.00 97.38 86 PRO A N 1
ATOM 664 C CA . PRO A 1 86 ? 6.562 12.281 12.981 1.00 97.38 86 PRO A CA 1
ATOM 665 C C . PRO A 1 86 ? 7.325 11.551 14.096 1.00 97.38 86 PRO A C 1
ATOM 667 O O . PRO A 1 86 ? 6.707 11.018 15.029 1.00 97.38 86 PRO A O 1
ATOM 670 N N . PRO A 1 87 ? 8.668 11.548 14.067 1.00 96.88 87 PRO A N 1
ATOM 671 C CA . PRO A 1 87 ? 9.447 10.909 15.115 1.00 96.88 87 PRO A CA 1
ATOM 672 C C . PRO A 1 87 ? 9.284 11.654 16.454 1.00 96.88 87 PRO A C 1
ATOM 674 O O . PRO A 1 87 ? 9.018 12.867 16.465 1.00 96.88 87 PRO A O 1
ATOM 677 N N . PRO A 1 88 ? 9.466 10.968 17.599 1.00 97.44 88 PRO A N 1
ATOM 678 C CA . PRO A 1 88 ? 9.438 11.596 18.916 1.00 97.44 88 PRO A CA 1
ATOM 679 C C . PRO A 1 88 ? 10.407 12.778 19.002 1.00 97.44 88 PRO A C 1
ATOM 681 O O . PRO A 1 88 ? 11.522 12.713 18.491 1.00 97.44 88 PRO A O 1
ATOM 684 N N . GLY A 1 89 ? 9.993 13.856 19.668 1.00 96.38 89 GLY A N 1
ATOM 685 C CA . GLY A 1 89 ? 10.834 15.043 19.857 1.00 96.38 89 GLY A CA 1
ATOM 686 C C . GLY A 1 89 ? 10.907 15.993 18.655 1.00 96.38 89 GLY A C 1
ATOM 687 O O . GLY A 1 89 ? 11.514 17.050 18.775 1.00 96.38 89 GLY A O 1
ATOM 688 N N . SER A 1 90 ? 10.247 15.683 17.533 1.00 96.81 90 SER A N 1
ATOM 689 C CA . SER A 1 90 ? 10.160 16.589 16.372 1.00 96.81 90 SER A CA 1
ATOM 690 C C . SER A 1 90 ? 9.357 17.873 16.629 1.00 96.81 90 SER A C 1
ATOM 692 O O . SER A 1 90 ? 9.464 18.824 15.861 1.00 96.81 90 SER A O 1
ATOM 694 N N . GLY A 1 91 ? 8.530 17.907 17.680 1.00 96.75 91 GLY A N 1
ATOM 695 C CA . GLY A 1 91 ? 7.633 19.031 17.979 1.00 96.75 91 GLY A CA 1
ATOM 696 C C . GLY A 1 91 ? 6.408 19.126 17.059 1.00 96.75 91 GLY A C 1
ATOM 697 O O . GLY A 1 91 ? 5.614 20.053 17.204 1.00 96.75 91 GLY A O 1
ATOM 698 N N . LEU A 1 92 ? 6.231 18.178 16.134 1.00 97.12 92 LEU A N 1
ATOM 699 C CA . LEU A 1 92 ? 5.096 18.140 15.217 1.00 97.12 92 LEU A CA 1
ATOM 700 C C . LEU A 1 92 ? 3.859 17.488 15.868 1.00 97.12 92 LEU A C 1
ATOM 702 O O . LEU A 1 92 ? 4.001 16.568 16.681 1.00 97.12 92 LEU A O 1
ATOM 706 N N . PRO A 1 93 ? 2.633 17.917 15.508 1.00 96.62 93 PRO A N 1
ATOM 707 C CA . PRO A 1 93 ? 1.410 17.247 15.940 1.00 96.62 93 PRO A CA 1
ATOM 708 C C . PRO A 1 93 ? 1.419 15.758 15.572 1.00 96.62 93 PRO A C 1
ATOM 710 O O . PRO A 1 93 ? 1.782 15.391 14.458 1.00 96.62 93 PRO A O 1
ATOM 713 N N . GLY A 1 94 ? 1.016 14.899 16.512 1.00 94.50 94 GLY A N 1
ATOM 714 C CA . GLY A 1 94 ? 0.985 13.448 16.300 1.00 94.50 94 GLY A CA 1
ATOM 715 C C . GLY A 1 94 ? 2.349 12.752 16.370 1.00 94.50 94 GLY A C 1
ATOM 716 O O . GLY A 1 94 ? 2.419 11.555 16.100 1.00 94.50 94 GLY A O 1
ATOM 717 N N . ALA A 1 95 ? 3.422 13.459 16.750 1.00 97.31 95 ALA A N 1
ATOM 718 C CA . ALA A 1 95 ? 4.729 12.848 16.960 1.00 97.31 95 ALA A CA 1
ATOM 719 C C . ALA A 1 95 ? 4.676 11.734 18.016 1.00 97.31 95 ALA A C 1
ATOM 721 O O . ALA A 1 95 ? 4.122 11.913 19.104 1.00 97.31 95 ALA A O 1
ATOM 722 N N . GLY A 1 96 ? 5.300 10.594 17.727 1.00 97.06 96 GLY A N 1
ATOM 723 C CA . GLY A 1 96 ? 5.273 9.452 18.635 1.00 97.06 96 GLY A CA 1
ATOM 724 C C . GLY A 1 96 ? 6.207 8.317 18.221 1.00 97.06 96 GLY A C 1
ATOM 725 O O . GLY A 1 96 ? 6.801 8.373 17.146 1.00 97.06 96 GLY A O 1
ATOM 726 N N . PRO A 1 97 ? 6.361 7.274 19.061 1.00 96.81 97 PRO A N 1
ATOM 727 C CA . PRO A 1 97 ? 7.332 6.195 18.838 1.00 96.81 97 PRO A CA 1
ATOM 728 C C . PRO A 1 97 ? 7.183 5.485 17.489 1.00 96.81 97 PRO A C 1
ATOM 730 O O . PRO A 1 97 ? 8.170 5.022 16.926 1.00 96.81 97 PRO A O 1
ATOM 733 N N . MET A 1 98 ? 5.963 5.456 16.945 1.00 96.25 98 MET A N 1
ATOM 734 C CA . MET A 1 98 ? 5.679 4.887 15.628 1.00 96.25 98 MET A CA 1
ATOM 735 C C . MET A 1 98 ? 6.442 5.598 14.500 1.00 96.25 98 MET A C 1
ATOM 737 O O . MET A 1 98 ? 6.817 4.948 13.534 1.00 96.25 98 MET A O 1
ATOM 741 N N . GLY A 1 99 ? 6.787 6.881 14.649 1.00 97.19 99 GLY A N 1
ATOM 742 C CA . GLY A 1 99 ? 7.599 7.609 13.669 1.00 97.19 99 GLY A CA 1
ATOM 743 C C . GLY A 1 99 ? 9.049 7.127 13.549 1.00 97.19 99 GLY A C 1
ATOM 744 O O . GLY A 1 99 ? 9.785 7.597 12.691 1.00 97.19 99 GLY A O 1
ATOM 745 N N . LEU A 1 100 ? 9.484 6.189 14.399 1.00 97.12 100 LEU A N 1
ATOM 746 C CA . LEU A 1 100 ? 10.791 5.530 14.292 1.00 97.12 100 LEU A CA 1
ATOM 747 C C . LEU A 1 100 ? 10.732 4.194 13.536 1.00 97.12 100 LEU A C 1
ATOM 749 O O . LEU A 1 100 ? 11.780 3.576 13.320 1.00 97.12 100 LEU A O 1
ATOM 753 N N . ILE A 1 101 ? 9.530 3.740 13.167 1.00 97.56 101 ILE A N 1
ATOM 754 C CA . ILE A 1 101 ? 9.290 2.448 12.524 1.00 97.56 101 ILE A CA 1
ATOM 755 C C . ILE A 1 101 ? 9.327 2.626 11.006 1.00 97.56 101 ILE A C 1
ATOM 757 O O . ILE A 1 101 ? 8.320 2.903 10.354 1.00 97.56 101 ILE A O 1
ATOM 761 N N . THR A 1 102 ? 10.533 2.491 10.470 1.00 96.94 102 THR A N 1
ATOM 762 C CA . THR A 1 102 ? 10.846 2.394 9.042 1.00 96.94 102 THR A CA 1
ATOM 763 C C . THR A 1 102 ? 10.570 0.978 8.522 1.00 96.94 102 THR A C 1
ATOM 765 O O . THR A 1 102 ? 10.356 0.055 9.316 1.00 96.94 102 THR A O 1
ATOM 768 N N . GLY A 1 103 ? 10.527 0.796 7.198 1.00 95.88 103 GLY A N 1
ATOM 769 C CA . GLY A 1 103 ? 10.058 -0.449 6.579 1.00 95.88 103 GLY A CA 1
ATOM 770 C C . GLY A 1 103 ? 10.810 -1.704 7.037 1.00 95.88 103 GLY A C 1
ATOM 771 O O . GLY A 1 103 ? 10.204 -2.733 7.324 1.00 95.88 103 GLY A O 1
ATOM 772 N N . GLU A 1 104 ? 12.123 -1.599 7.218 1.00 96.50 104 GLU A N 1
ATOM 773 C CA . GLU A 1 104 ? 13.000 -2.671 7.692 1.00 96.50 104 GLU A CA 1
ATOM 774 C C . GLU A 1 104 ? 12.838 -3.008 9.183 1.00 96.50 104 GLU A C 1
ATOM 776 O O . GLU A 1 104 ? 13.344 -4.033 9.642 1.00 96.50 104 GLU A O 1
ATOM 781 N N . LYS A 1 105 ? 12.155 -2.152 9.953 1.00 97.50 105 LYS A N 1
ATOM 782 C CA . LYS A 1 105 ? 11.916 -2.337 11.395 1.00 97.50 105 LYS A CA 1
ATOM 783 C C . LYS A 1 105 ? 10.533 -2.890 11.705 1.00 97.50 105 LYS A C 1
ATOM 785 O O . LYS A 1 105 ? 10.252 -3.189 12.868 1.00 97.50 105 LYS A O 1
ATOM 790 N N . VAL A 1 106 ? 9.666 -3.014 10.702 1.00 96.06 106 VAL A N 1
ATOM 791 C CA . VAL A 1 106 ? 8.356 -3.638 10.881 1.00 96.06 106 VAL A CA 1
ATOM 792 C C . VAL A 1 106 ? 8.561 -5.127 11.162 1.00 96.06 106 VAL A C 1
ATOM 794 O O . VAL A 1 106 ? 9.259 -5.812 10.411 1.00 96.06 106 VAL A O 1
ATOM 797 N N . PRO A 1 107 ? 8.007 -5.656 12.265 1.00 94.56 107 PRO A N 1
ATOM 798 C CA . PRO A 1 107 ? 8.226 -7.045 12.616 1.00 94.56 107 PRO A CA 1
ATOM 799 C C . PRO A 1 107 ? 7.500 -7.962 11.626 1.00 94.56 107 PRO A C 1
ATOM 801 O O . PRO A 1 107 ? 6.334 -7.748 11.308 1.00 94.56 107 PRO A O 1
ATOM 804 N N . ALA A 1 108 ? 8.176 -9.028 11.190 1.00 95.25 108 ALA A N 1
ATOM 805 C CA . ALA A 1 108 ? 7.716 -9.879 10.088 1.00 95.25 108 ALA A CA 1
ATOM 806 C C . ALA A 1 108 ? 6.305 -10.469 10.267 1.00 95.25 108 ALA A C 1
ATOM 808 O O . ALA A 1 108 ? 5.605 -10.703 9.286 1.00 95.25 108 ALA A O 1
ATOM 809 N N . TRP A 1 109 ? 5.863 -10.688 11.510 1.00 93.81 109 TRP A N 1
ATOM 810 C CA . TRP A 1 109 ? 4.524 -11.208 11.795 1.00 93.81 109 TRP A CA 1
ATOM 811 C C . TRP A 1 109 ? 3.397 -10.248 11.384 1.00 93.81 109 TRP A C 1
ATOM 813 O O . TRP A 1 109 ? 2.279 -10.706 11.191 1.00 93.81 109 TRP A O 1
ATOM 823 N N . GLN A 1 110 ? 3.670 -8.947 11.219 1.00 94.38 110 GLN A N 1
ATOM 824 C CA . GLN A 1 110 ? 2.680 -7.965 10.756 1.00 94.38 110 GLN A CA 1
ATOM 825 C C . GLN A 1 110 ? 2.426 -8.018 9.246 1.00 94.38 110 GLN A C 1
ATOM 827 O O . GLN A 1 110 ? 1.466 -7.416 8.778 1.00 94.38 110 GLN A O 1
ATOM 832 N N . PHE A 1 111 ? 3.241 -8.746 8.476 1.00 94.50 111 PHE A N 1
ATOM 833 C CA . PHE A 1 111 ? 3.026 -8.913 7.034 1.00 94.50 111 PHE A CA 1
ATOM 834 C C . PHE A 1 111 ? 1.977 -9.976 6.693 1.00 94.50 111 PHE A C 1
ATOM 836 O O . PHE A 1 111 ? 1.735 -10.253 5.520 1.00 94.50 111 PHE A O 1
ATOM 843 N N . ILE A 1 112 ? 1.362 -10.591 7.704 1.00 94.88 112 ILE A N 1
ATOM 844 C CA . ILE A 1 112 ? 0.333 -11.611 7.543 1.00 94.88 112 ILE A CA 1
ATOM 845 C C . ILE A 1 112 ? -0.815 -11.268 8.489 1.00 94.88 112 ILE A C 1
ATOM 847 O O . ILE A 1 112 ? -0.606 -11.058 9.681 1.00 94.88 112 ILE A O 1
ATOM 851 N N . GLY A 1 113 ? -2.031 -11.238 7.954 1.00 95.38 113 GLY A N 1
ATOM 852 C CA . GLY A 1 113 ? -3.237 -10.938 8.713 1.00 95.38 113 GLY A CA 1
ATOM 853 C C . GLY A 1 113 ? -4.488 -11.451 8.013 1.00 95.38 113 GLY A C 1
ATOM 854 O O . GLY A 1 113 ? -4.441 -11.862 6.850 1.00 95.38 113 GLY A O 1
ATOM 855 N N . GLU A 1 114 ? -5.611 -11.454 8.726 1.00 96.75 114 GLU A N 1
ATOM 856 C CA . GLU A 1 114 ? -6.889 -11.900 8.171 1.00 96.75 114 GLU A CA 1
ATOM 857 C C . GLU A 1 114 ? -7.514 -10.782 7.329 1.00 96.75 114 GLU A C 1
ATOM 859 O O . GLU A 1 114 ? -7.794 -9.689 7.822 1.00 96.75 114 GLU A O 1
ATOM 864 N N . ALA A 1 115 ? -7.733 -11.038 6.039 1.00 97.00 115 ALA A N 1
ATOM 865 C CA . ALA A 1 115 ? -8.313 -10.049 5.138 1.00 97.00 115 ALA A CA 1
ATOM 866 C C . ALA A 1 115 ? -9.818 -9.863 5.403 1.00 97.00 115 ALA A C 1
ATOM 868 O O . ALA A 1 115 ? -10.639 -10.726 5.089 1.00 97.00 115 ALA A O 1
ATOM 869 N N . CYS A 1 116 ? -10.192 -8.695 5.919 1.00 98.19 116 CYS A N 1
ATOM 870 C CA . CYS A 1 116 ? -11.572 -8.281 6.146 1.00 98.19 116 CYS A CA 1
ATOM 871 C C . CYS A 1 116 ? -12.039 -7.390 4.990 1.00 98.19 116 CYS A C 1
ATOM 873 O O . CYS A 1 116 ? -11.796 -6.183 4.970 1.00 98.19 116 CYS A O 1
ATOM 875 N N . VAL A 1 117 ? -12.688 -7.992 3.990 1.00 98.12 117 VAL A N 1
ATOM 876 C CA . VAL A 1 117 ? -13.077 -7.289 2.758 1.00 98.12 117 VAL A CA 1
ATOM 877 C C . VAL A 1 117 ? -14.434 -6.604 2.921 1.00 98.12 117 VAL A C 1
ATOM 879 O O . VAL A 1 117 ? -15.478 -7.260 2.988 1.00 98.12 117 VAL A O 1
ATOM 882 N N . ILE A 1 118 ? -14.426 -5.274 2.927 1.00 98.50 118 ILE A N 1
ATOM 883 C CA . ILE A 1 118 ? -15.617 -4.424 2.944 1.00 98.50 118 ILE A CA 1
ATOM 884 C C . ILE A 1 118 ? -15.918 -3.992 1.507 1.00 98.50 118 ILE A C 1
ATOM 886 O O . ILE A 1 118 ? -15.213 -3.164 0.926 1.00 98.50 118 ILE A O 1
ATOM 890 N N . ASP A 1 119 ? -16.962 -4.578 0.915 1.00 98.06 119 ASP A N 1
ATOM 891 C CA . ASP A 1 119 ? -17.384 -4.245 -0.448 1.00 98.06 119 ASP A CA 1
ATOM 892 C C . ASP A 1 119 ? -18.147 -2.914 -0.468 1.00 98.06 119 ASP A C 1
ATOM 894 O O . ASP A 1 119 ? -19.254 -2.794 0.060 1.00 98.06 119 ASP A O 1
ATOM 898 N N . 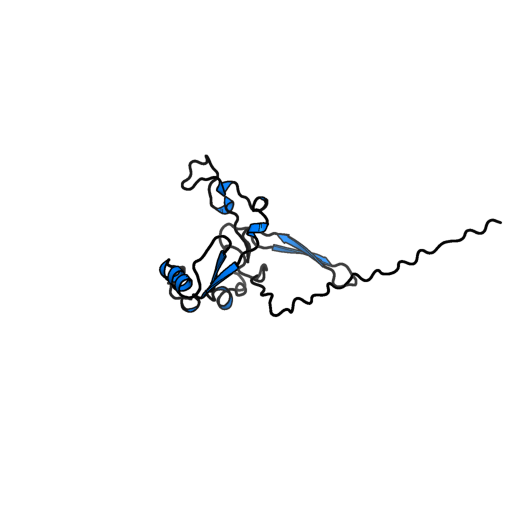ILE A 1 120 ? -17.524 -1.914 -1.089 1.00 97.38 120 ILE A N 1
ATOM 899 C CA . ILE A 1 120 ? -18.066 -0.573 -1.319 1.00 97.38 120 ILE A CA 1
ATOM 900 C C . ILE A 1 120 ? -18.115 -0.259 -2.818 1.00 97.38 120 ILE A C 1
ATOM 902 O O . ILE A 1 120 ? -18.135 0.904 -3.213 1.00 97.38 120 ILE A O 1
ATOM 906 N N . SER A 1 121 ? -18.121 -1.279 -3.677 1.00 96.38 121 SER A N 1
ATOM 907 C CA . SER A 1 121 ? -18.117 -1.104 -5.135 1.00 96.38 121 SER A CA 1
ATOM 908 C C . SER A 1 121 ? -19.324 -0.320 -5.644 1.00 96.38 121 SER A C 1
ATOM 910 O O . SER A 1 121 ? -19.223 0.423 -6.617 1.00 96.38 121 SER A O 1
ATOM 912 N N . ASN A 1 122 ? -20.453 -0.381 -4.933 1.00 95.62 122 ASN A N 1
ATOM 913 C CA . ASN A 1 122 ? -21.624 0.439 -5.234 1.00 95.62 122 ASN A CA 1
ATOM 914 C C . ASN A 1 122 ? -21.407 1.946 -4.997 1.00 95.62 122 ASN A C 1
ATOM 916 O O . ASN A 1 122 ? -22.271 2.730 -5.383 1.00 95.62 122 ASN A O 1
ATOM 920 N N . LYS A 1 123 ? -20.299 2.353 -4.360 1.00 95.50 123 LYS A N 1
ATOM 921 C CA . LYS A 1 123 ? -19.923 3.749 -4.085 1.00 95.50 123 LYS A CA 1
ATOM 922 C C . LYS A 1 123 ? -19.012 4.367 -5.141 1.00 95.50 123 LYS A C 1
ATOM 924 O O . LYS A 1 123 ? -18.721 5.560 -5.048 1.00 95.50 123 LYS A O 1
ATOM 929 N N . ILE A 1 124 ? -18.571 3.587 -6.128 1.00 94.44 124 ILE A N 1
ATOM 930 C CA . ILE A 1 124 ? -17.758 4.100 -7.230 1.00 94.44 124 ILE A CA 1
ATOM 931 C C . ILE A 1 124 ? -18.479 5.274 -7.913 1.00 94.44 124 ILE A C 1
ATOM 933 O O . ILE A 1 124 ? -19.690 5.229 -8.121 1.00 94.44 124 ILE A O 1
ATOM 937 N N . ASP A 1 125 ? -17.739 6.343 -8.204 1.00 92.94 125 ASP A N 1
ATOM 938 C CA . ASP A 1 125 ? -18.226 7.582 -8.837 1.00 92.94 125 ASP A CA 1
ATOM 939 C C . ASP A 1 125 ? -19.376 8.315 -8.119 1.00 92.94 125 ASP A C 1
ATOM 941 O O . ASP A 1 125 ? -20.050 9.146 -8.723 1.00 92.94 125 ASP A O 1
ATOM 945 N N . GLN A 1 126 ? -19.623 8.050 -6.830 1.00 94.62 126 GLN A N 1
ATOM 946 C CA . GLN A 1 126 ? -20.616 8.822 -6.062 1.00 94.62 126 GLN A CA 1
ATOM 947 C C . GLN A 1 126 ? -20.104 10.199 -5.611 1.00 94.62 126 GLN A C 1
ATOM 949 O O . GLN A 1 126 ? -20.891 11.028 -5.159 1.00 94.62 126 GLN A O 1
ATOM 954 N N . ALA A 1 127 ? -18.797 10.442 -5.707 1.00 93.50 127 ALA A N 1
ATOM 955 C CA . ALA A 1 127 ? -18.189 11.740 -5.440 1.00 93.50 127 ALA A CA 1
ATOM 956 C C . ALA A 1 127 ? -18.012 12.543 -6.738 1.00 93.50 127 ALA A C 1
ATOM 958 O O . ALA A 1 127 ? -17.978 11.984 -7.833 1.00 93.50 127 ALA A O 1
ATOM 959 N N . ALA A 1 128 ? -17.886 13.866 -6.613 1.00 93.44 128 ALA A N 1
ATOM 960 C CA . ALA A 1 128 ? -17.552 14.722 -7.748 1.00 93.44 128 ALA A CA 1
ATOM 961 C C . ALA A 1 128 ? -16.161 14.382 -8.313 1.00 93.44 128 ALA A C 1
ATOM 963 O O . ALA A 1 128 ? -15.291 13.891 -7.593 1.00 93.44 128 ALA A O 1
ATOM 964 N N . ASN A 1 129 ? -15.927 14.696 -9.591 1.00 88.75 129 ASN A N 1
ATOM 965 C CA . ASN A 1 129 ? -14.615 14.515 -10.215 1.00 88.75 129 ASN A CA 1
ATOM 966 C C . ASN A 1 129 ? -13.516 15.212 -9.399 1.00 88.75 129 ASN A C 1
ATOM 968 O O . ASN A 1 129 ? -13.642 16.386 -9.053 1.00 88.75 129 ASN A O 1
ATOM 972 N N . GLY A 1 130 ? -12.433 14.485 -9.119 1.00 87.00 130 GLY A N 1
ATOM 973 C CA . GLY A 1 130 ? -11.335 14.962 -8.272 1.00 87.00 130 GLY A CA 1
ATOM 974 C C . GLY A 1 130 ? -11.547 14.748 -6.769 1.00 87.00 130 GLY A C 1
ATOM 975 O O . GLY A 1 130 ? -10.677 15.121 -5.988 1.00 87.00 130 GLY A O 1
ATOM 976 N N . ALA A 1 131 ? -12.657 14.132 -6.354 1.00 91.25 131 ALA A N 1
ATOM 977 C CA . ALA A 1 131 ? -12.908 13.731 -4.976 1.00 91.25 131 ALA A CA 1
ATOM 978 C C . ALA A 1 131 ? -13.182 12.224 -4.870 1.00 91.25 131 ALA A C 1
ATOM 980 O O . ALA A 1 131 ? -13.664 11.587 -5.807 1.00 91.25 131 ALA A O 1
ATOM 981 N N . SER A 1 132 ? -12.907 11.665 -3.693 1.00 90.00 132 SER A N 1
ATOM 982 C CA . SER A 1 132 ? -13.222 10.275 -3.351 1.00 90.00 132 SER A CA 1
ATOM 983 C C . SER A 1 132 ? -14.479 10.206 -2.492 1.00 90.00 132 SER A C 1
ATOM 985 O O . SER A 1 132 ? -14.769 11.117 -1.714 1.00 90.00 132 SER A O 1
ATOM 987 N N . PHE A 1 133 ? -15.221 9.104 -2.599 1.00 94.56 133 PHE A N 1
ATOM 988 C CA . PHE A 1 133 ? -16.306 8.815 -1.666 1.00 94.56 133 PHE A CA 1
ATOM 989 C C . PHE A 1 133 ? -15.750 8.695 -0.238 1.00 94.56 133 PHE A C 1
ATOM 991 O O . PHE A 1 133 ? -14.784 7.965 -0.006 1.00 94.56 133 PHE A O 1
ATOM 998 N N . LEU A 1 134 ? -16.366 9.394 0.718 1.00 95.62 134 LEU A N 1
ATOM 999 C CA . LEU A 1 134 ? -15.969 9.322 2.120 1.00 95.62 134 LEU A CA 1
ATOM 1000 C C . LEU A 1 134 ? -16.511 8.037 2.751 1.00 95.62 134 LEU A C 1
ATOM 1002 O O . LEU A 1 134 ? -17.717 7.879 2.930 1.00 95.62 134 LEU A O 1
ATOM 1006 N N . ILE A 1 135 ? -15.607 7.131 3.114 1.00 96.50 135 ILE A N 1
ATOM 1007 C CA . ILE A 1 135 ? -15.948 5.922 3.861 1.00 96.50 135 ILE A CA 1
ATOM 1008 C C . ILE A 1 135 ? -16.180 6.317 5.318 1.00 96.50 135 ILE A C 1
ATOM 1010 O O . ILE A 1 135 ? -15.274 6.817 5.983 1.00 96.50 135 ILE A O 1
ATOM 1014 N N . THR A 1 136 ? -17.399 6.111 5.807 1.00 97.38 136 THR A N 1
ATOM 1015 C CA . THR A 1 136 ? -17.795 6.514 7.157 1.00 97.38 136 THR A CA 1
ATOM 1016 C C . THR A 1 136 ? -17.746 5.336 8.140 1.00 97.38 136 THR A C 1
ATOM 1018 O O . THR A 1 136 ? -17.809 4.176 7.710 1.00 97.38 136 THR A O 1
ATOM 1021 N N . PRO A 1 137 ? -17.668 5.590 9.462 1.00 98.00 137 PRO A N 1
ATOM 1022 C CA . PRO A 1 137 ? -17.682 4.530 10.472 1.00 98.00 137 PRO A CA 1
ATOM 1023 C C . PRO A 1 137 ? -18.904 3.610 10.379 1.00 98.00 137 PRO A C 1
ATOM 1025 O O . PRO A 1 137 ? -18.786 2.413 10.629 1.00 98.00 137 PRO A O 1
ATOM 1028 N N . GLU A 1 138 ? -20.063 4.126 9.961 1.00 98.31 138 GLU A N 1
ATOM 1029 C CA . GLU A 1 138 ? -21.303 3.349 9.842 1.00 98.31 138 GLU A CA 1
ATOM 1030 C C . GLU A 1 138 ? -21.173 2.211 8.819 1.00 98.31 138 GLU A C 1
ATOM 1032 O O . GLU A 1 138 ? -21.774 1.152 8.996 1.00 98.31 138 GLU A O 1
ATOM 1037 N N . ILE A 1 139 ? -20.367 2.394 7.765 1.00 98.00 139 ILE A N 1
ATOM 1038 C CA . ILE A 1 139 ? -20.096 1.348 6.766 1.00 98.00 139 ILE A CA 1
ATOM 1039 C C . ILE A 1 139 ? -19.314 0.197 7.407 1.00 98.00 139 ILE A C 1
ATOM 1041 O O . ILE A 1 139 ? -19.647 -0.970 7.193 1.00 98.00 139 ILE A O 1
ATOM 1045 N N . VAL A 1 140 ? -18.308 0.524 8.220 1.00 98.12 140 VAL A N 1
ATOM 1046 C CA . VAL A 1 140 ? -17.487 -0.465 8.930 1.00 98.12 140 VAL A CA 1
ATOM 1047 C C . VAL A 1 140 ? -18.324 -1.193 9.981 1.00 98.12 140 VAL A C 1
ATOM 1049 O O . VAL A 1 140 ? -18.368 -2.418 9.988 1.00 98.12 140 VAL A O 1
ATOM 1052 N N . GLN A 1 141 ? -19.091 -0.458 10.786 1.00 98.38 141 GLN A N 1
ATOM 1053 C CA . GLN A 1 141 ? -19.973 -1.029 11.810 1.00 98.38 141 GLN A CA 1
ATOM 1054 C C . GLN A 1 141 ? -21.052 -1.941 11.210 1.00 98.38 141 GLN A C 1
ATOM 1056 O O . GLN A 1 141 ? -21.400 -2.975 11.785 1.00 98.38 141 GLN A O 1
ATOM 1061 N N . ALA A 1 142 ? -21.593 -1.590 10.039 1.00 98.25 142 ALA A N 1
ATOM 1062 C CA . ALA A 1 142 ? -22.540 -2.444 9.328 1.00 98.25 142 ALA A CA 1
ATOM 1063 C C . ALA A 1 142 ? -21.889 -3.755 8.862 1.00 98.25 142 ALA A C 1
ATOM 1065 O O . ALA A 1 142 ? -22.526 -4.810 8.934 1.00 98.25 142 ALA A O 1
ATOM 1066 N N . TRP A 1 143 ? -20.629 -3.704 8.416 1.00 98.50 143 TRP A N 1
ATOM 1067 C CA . TRP A 1 143 ? -19.850 -4.899 8.100 1.00 98.50 143 TRP A CA 1
ATOM 1068 C C . TRP A 1 143 ? -19.608 -5.746 9.356 1.00 98.50 143 TRP A C 1
ATOM 1070 O O . TRP A 1 143 ? -19.914 -6.937 9.345 1.00 98.50 143 TRP A O 1
ATOM 1080 N N . GLU A 1 144 ? -19.183 -5.138 10.467 1.00 98.44 144 GLU A N 1
ATOM 1081 C CA . GLU A 1 144 ? -18.937 -5.851 11.728 1.00 98.44 144 GLU A CA 1
ATOM 1082 C C . GLU A 1 144 ? -20.191 -6.550 12.264 1.00 98.44 144 GLU A C 1
ATOM 1084 O O . GLU A 1 144 ? -20.140 -7.706 12.680 1.00 98.44 144 GLU A O 1
ATOM 1089 N N . LYS A 1 145 ? -21.348 -5.877 12.191 1.00 98.50 145 LYS A N 1
ATOM 1090 C CA . LYS A 1 145 ? -22.646 -6.447 12.580 1.00 98.50 145 LYS A CA 1
ATOM 1091 C C . LYS A 1 145 ? -23.052 -7.632 11.704 1.00 98.50 145 LYS A C 1
ATOM 1093 O O . LYS A 1 145 ? -23.745 -8.532 12.176 1.00 98.50 145 LYS A O 1
ATOM 1098 N N . LYS A 1 146 ? -22.690 -7.604 10.420 1.00 98.44 146 LYS A N 1
ATOM 1099 C CA . LYS A 1 146 ? -23.044 -8.648 9.453 1.00 98.44 146 LYS A CA 1
ATOM 1100 C C . LYS A 1 146 ? -22.122 -9.865 9.546 1.00 98.44 146 LYS A C 1
ATOM 1102 O O . LYS A 1 146 ? -22.595 -10.974 9.315 1.00 98.44 146 LYS A O 1
ATOM 1107 N N . TYR A 1 147 ? -20.838 -9.656 9.832 1.00 98.00 147 TYR A N 1
ATOM 1108 C CA . TYR A 1 147 ? -19.815 -10.701 9.802 1.00 98.00 147 TYR A CA 1
ATOM 1109 C C . TYR A 1 147 ? -19.278 -11.006 11.202 1.00 98.00 147 TYR A C 1
ATOM 1111 O O . TYR A 1 147 ? -19.656 -12.016 11.792 1.00 98.00 147 TYR A O 1
ATOM 1119 N N . ARG A 1 148 ? -18.403 -10.148 11.733 1.00 97.81 148 ARG A N 1
ATOM 1120 C CA . ARG A 1 148 ? -17.869 -10.209 13.100 1.00 97.81 148 ARG A CA 1
ATOM 1121 C C . ARG A 1 148 ? -17.202 -8.875 13.465 1.00 97.81 148 ARG A C 1
ATOM 1123 O O . ARG A 1 148 ? -16.803 -8.159 12.549 1.00 97.81 148 ARG A O 1
ATOM 1130 N N . PRO A 1 149 ? -17.003 -8.564 14.759 1.00 98.06 149 PRO A N 1
ATOM 1131 C CA . PRO A 1 149 ? -16.149 -7.450 15.169 1.00 98.06 149 PRO A CA 1
ATOM 1132 C C . PRO A 1 149 ? -14.735 -7.568 14.581 1.00 98.06 149 PRO A C 1
ATOM 1134 O O . PRO A 1 149 ? -14.193 -8.678 14.499 1.00 98.06 149 PRO A O 1
ATOM 1137 N N . LEU A 1 150 ? -14.150 -6.435 14.194 1.00 98.12 150 LEU A N 1
ATOM 1138 C CA . LEU A 1 150 ? -12.749 -6.336 13.794 1.00 98.12 150 LEU A CA 1
ATOM 1139 C C . LEU A 1 150 ? -11.841 -6.443 15.023 1.00 98.12 150 LEU A C 1
ATOM 1141 O O . LEU A 1 150 ? -12.192 -6.020 16.127 1.00 98.12 150 LEU A O 1
ATOM 1145 N N . GLY A 1 151 ? -10.654 -7.007 14.832 1.00 96.69 151 GLY A N 1
ATOM 1146 C CA . GLY A 1 151 ? -9.693 -7.264 15.893 1.00 96.69 151 GLY A CA 1
ATOM 1147 C C . GLY A 1 151 ? -8.236 -7.047 15.477 1.00 96.69 151 GLY A C 1
ATOM 1148 O O . GLY A 1 151 ? -7.932 -6.772 14.315 1.00 96.69 151 GLY A O 1
ATOM 1149 N N . PRO A 1 152 ? -7.301 -7.150 16.438 1.00 95.19 152 PRO A N 1
ATOM 1150 C CA . PRO A 1 152 ? -5.875 -7.046 16.157 1.00 95.19 152 PRO A CA 1
ATOM 1151 C C . PRO A 1 152 ? -5.420 -8.090 15.129 1.00 95.19 152 PRO A C 1
ATOM 1153 O O . PRO A 1 152 ? -5.708 -9.274 15.285 1.00 95.19 152 PRO A O 1
ATOM 1156 N N . GLY A 1 153 ? -4.671 -7.653 14.115 1.00 94.44 153 GLY A N 1
ATOM 1157 C CA . GLY A 1 153 ? -4.187 -8.516 13.030 1.00 94.44 153 GLY A CA 1
ATOM 1158 C C . GLY A 1 153 ? -5.126 -8.613 11.824 1.00 94.44 153 GLY A C 1
ATOM 1159 O O . GLY A 1 153 ? -4.727 -9.177 10.807 1.00 94.44 153 GLY A O 1
ATOM 1160 N N . ASP A 1 154 ? -6.330 -8.037 11.893 1.00 97.44 154 ASP A N 1
ATOM 1161 C CA . ASP A 1 154 ? -7.194 -7.904 10.720 1.00 97.44 154 ASP A CA 1
ATOM 1162 C C . ASP A 1 154 ? -6.633 -6.862 9.743 1.00 97.44 154 ASP A C 1
ATOM 1164 O O . ASP A 1 154 ? -6.239 -5.758 10.126 1.00 97.44 154 ASP A O 1
ATOM 1168 N N . VAL A 1 155 ? -6.658 -7.199 8.455 1.00 97.19 155 VAL A N 1
ATOM 1169 C CA . VAL A 1 155 ? -6.340 -6.294 7.349 1.00 97.19 155 VAL A CA 1
ATOM 1170 C C . VAL A 1 155 ? -7.649 -5.894 6.681 1.00 97.19 155 VAL A C 1
ATOM 1172 O O . VAL A 1 155 ? -8.243 -6.665 5.925 1.00 97.19 155 VAL A O 1
ATOM 1175 N N . VAL A 1 156 ? -8.125 -4.685 6.971 1.00 97.75 156 VAL A N 1
ATOM 1176 C CA . VAL A 1 156 ? -9.369 -4.163 6.391 1.00 97.75 156 VAL A CA 1
ATOM 1177 C C . VAL A 1 156 ? -9.116 -3.696 4.960 1.00 97.75 156 VAL A C 1
ATOM 1179 O O . VAL A 1 156 ? -8.368 -2.748 4.730 1.00 97.75 156 VAL A O 1
ATOM 1182 N N . LEU A 1 157 ? -9.769 -4.344 3.996 1.00 97.81 157 LEU A N 1
ATOM 1183 C CA . LEU A 1 157 ? -9.666 -4.023 2.574 1.00 97.81 157 LEU A CA 1
ATOM 1184 C C . LEU A 1 157 ? -10.976 -3.417 2.074 1.00 97.81 157 LEU A C 1
ATOM 1186 O O . LEU A 1 157 ? -12.024 -4.060 2.113 1.00 97.81 157 LEU A O 1
ATOM 1190 N N . PHE A 1 158 ? -10.918 -2.199 1.539 1.00 97.88 158 PHE A N 1
ATOM 1191 C CA . PHE A 1 158 ? -12.072 -1.556 0.911 1.00 97.88 158 PHE A CA 1
ATOM 1192 C C . PHE A 1 158 ? -12.123 -1.875 -0.580 1.00 97.88 158 PHE A C 1
ATOM 1194 O O . PHE A 1 158 ? -11.443 -1.258 -1.401 1.00 97.88 158 PHE A O 1
ATOM 1201 N N . LYS A 1 159 ? -12.966 -2.839 -0.950 1.00 97.69 159 LYS A N 1
ATOM 1202 C CA . LYS A 1 159 ? -13.160 -3.227 -2.347 1.00 97.69 159 LYS A CA 1
ATOM 1203 C C . LYS A 1 159 ? -14.096 -2.227 -3.026 1.00 97.69 159 LYS A C 1
ATOM 1205 O O . LYS A 1 159 ? -15.313 -2.319 -2.900 1.00 97.69 159 LYS A O 1
ATOM 1210 N N . SER A 1 160 ? -13.520 -1.273 -3.752 1.00 96.56 160 SER A N 1
ATOM 1211 C CA . SER A 1 160 ? -14.247 -0.206 -4.458 1.00 96.56 160 SER A CA 1
ATOM 1212 C C . SER A 1 160 ? -14.485 -0.476 -5.946 1.00 96.56 160 SER A C 1
ATOM 1214 O O . SER A 1 160 ? -15.278 0.225 -6.567 1.00 96.56 160 SER A O 1
ATOM 1216 N N . GLY A 1 161 ? -13.791 -1.454 -6.540 1.00 95.56 161 GLY A N 1
ATOM 1217 C CA . GLY A 1 161 ? -13.777 -1.659 -7.995 1.00 95.56 161 GLY A CA 1
ATOM 1218 C C . GLY A 1 161 ? -13.015 -0.571 -8.768 1.00 95.56 161 GLY A C 1
ATOM 1219 O O . GLY A 1 161 ? -13.088 -0.525 -9.994 1.00 95.56 161 GLY A O 1
ATOM 1220 N N . TYR A 1 162 ? -12.292 0.318 -8.072 1.00 94.62 162 TYR A N 1
ATOM 1221 C CA . TYR A 1 162 ? -11.588 1.438 -8.699 1.00 94.62 162 TYR A CA 1
ATOM 1222 C C . TYR A 1 162 ? -10.491 0.962 -9.654 1.00 94.62 162 TYR A C 1
ATOM 1224 O O . TYR A 1 162 ? -10.454 1.398 -10.804 1.00 94.62 162 TYR A O 1
ATOM 1232 N N . SER A 1 163 ? -9.635 0.037 -9.210 1.00 94.00 163 SER A N 1
ATOM 1233 C CA . SER A 1 163 ? -8.537 -0.485 -10.029 1.00 94.00 163 SER A CA 1
ATOM 1234 C C . SER A 1 163 ? -9.052 -1.166 -11.298 1.00 94.00 163 SER A C 1
ATOM 1236 O O . SER A 1 163 ? -8.582 -0.842 -12.384 1.00 94.00 163 SER A O 1
ATOM 1238 N N . ASP A 1 164 ? -10.092 -1.998 -11.189 1.00 93.69 164 ASP A N 1
ATOM 1239 C CA . ASP A 1 164 ? -10.711 -2.681 -12.337 1.00 93.69 164 ASP A CA 1
ATOM 1240 C C . ASP A 1 164 ? -11.222 -1.694 -13.396 1.00 93.69 164 ASP A C 1
ATOM 1242 O O . ASP A 1 164 ? -11.182 -1.958 -14.600 1.00 93.69 164 ASP A O 1
ATOM 1246 N N . ARG A 1 165 ? -11.717 -0.532 -12.956 1.00 93.50 165 ARG A N 1
ATOM 1247 C CA . ARG A 1 165 ? -12.327 0.458 -13.844 1.00 93.50 165 ARG A CA 1
ATOM 1248 C C . ARG A 1 165 ? -11.340 1.481 -14.399 1.00 93.50 165 ARG A C 1
ATOM 1250 O O . ARG A 1 165 ? -11.512 1.920 -15.543 1.00 93.50 165 ARG A O 1
ATOM 1257 N N . TYR A 1 166 ? -10.350 1.879 -13.605 1.00 92.56 166 TYR A N 1
ATOM 1258 C CA . TYR A 1 166 ? -9.529 3.064 -13.863 1.00 92.56 166 TYR A CA 1
ATOM 1259 C C . TYR A 1 166 ? -8.029 2.794 -13.970 1.00 92.56 166 TYR A C 1
ATOM 1261 O O . TYR A 1 166 ? -7.326 3.647 -14.508 1.00 92.56 166 TYR A O 1
ATOM 1269 N N . TYR A 1 167 ? -7.529 1.627 -13.550 1.00 94.06 167 TYR A N 1
ATOM 1270 C CA . TYR A 1 167 ? -6.116 1.284 -13.719 1.00 94.06 167 TYR A CA 1
ATOM 1271 C C . TYR A 1 167 ? -5.827 0.848 -15.160 1.00 94.06 167 TYR A C 1
ATOM 1273 O O . TYR A 1 167 ? -5.759 -0.333 -15.496 1.00 94.06 167 TYR A O 1
ATOM 1281 N N . LYS A 1 168 ? -5.723 1.838 -16.044 1.00 93.62 168 LYS A N 1
ATOM 1282 C CA . LYS A 1 168 ? -5.535 1.676 -17.488 1.00 93.62 168 LYS A CA 1
ATOM 1283 C C . LYS A 1 168 ? -4.211 2.303 -17.918 1.00 93.62 168 LYS A C 1
ATOM 1285 O O . LYS A 1 168 ? -3.753 3.214 -17.233 1.00 93.62 168 LYS A O 1
ATOM 1290 N N . PRO A 1 169 ? -3.618 1.861 -19.041 1.00 93.75 169 PRO A N 1
ATOM 1291 C CA . PRO A 1 169 ? -2.422 2.492 -19.581 1.00 93.75 169 PRO A CA 1
ATOM 1292 C C . PRO A 1 169 ? -2.590 4.006 -19.732 1.00 93.75 169 PRO A C 1
ATOM 1294 O O . PRO A 1 169 ? -3.668 4.483 -20.100 1.00 93.75 169 PRO A O 1
ATOM 1297 N N . LEU A 1 170 ? -1.516 4.745 -19.463 1.00 88.06 170 LEU A N 1
ATOM 1298 C CA . LEU A 1 170 ? -1.455 6.184 -19.689 1.00 88.06 170 LEU A CA 1
ATOM 1299 C C . LEU A 1 170 ? -1.711 6.484 -21.173 1.00 88.06 170 LEU A C 1
ATOM 1301 O O . LEU A 1 170 ? -1.298 5.731 -22.061 1.00 88.06 170 LEU A O 1
ATOM 1305 N N . ALA A 1 171 ? -2.411 7.585 -21.453 1.00 80.06 171 ALA A N 1
ATOM 1306 C CA . ALA A 1 171 ? -2.585 8.044 -22.826 1.00 80.06 171 ALA A CA 1
ATOM 1307 C C . ALA A 1 171 ? -1.218 8.422 -23.424 1.00 80.06 171 ALA A C 1
ATOM 1309 O O . ALA A 1 171 ? -0.346 8.928 -22.720 1.00 80.06 171 ALA A O 1
ATOM 1310 N N . LEU A 1 172 ? -1.025 8.189 -24.726 1.00 54.62 172 LEU A N 1
ATOM 1311 C CA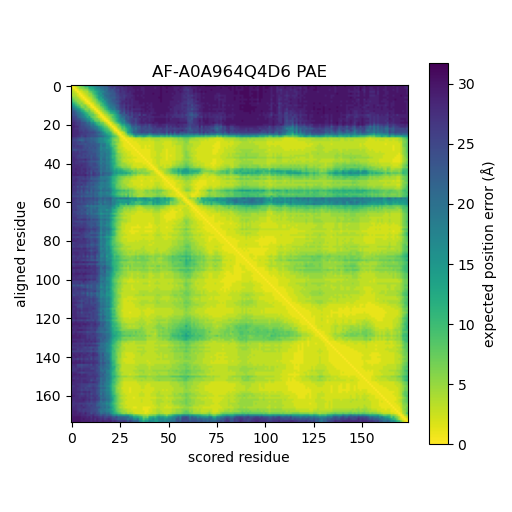 . LEU A 1 172 ? 0.205 8.577 -25.422 1.00 54.62 172 LEU A CA 1
ATOM 1312 C C . LEU A 1 172 ? 0.450 10.088 -25.247 1.00 54.62 172 LEU A C 1
ATOM 1314 O O . LEU A 1 172 ? -0.312 10.895 -25.776 1.00 54.62 172 LEU A O 1
ATOM 1318 N N . GLY A 1 173 ? 1.512 10.451 -24.522 1.00 53.09 173 GLY A N 1
ATOM 1319 C CA . GLY A 1 173 ? 1.900 11.844 -24.260 1.00 53.09 173 GLY A CA 1
ATOM 1320 C C . GLY A 1 173 ? 1.397 12.445 -22.941 1.00 53.09 173 GLY A C 1
ATOM 1321 O O . GLY A 1 173 ? 1.494 13.661 -22.789 1.00 53.09 173 GLY A O 1
ATOM 1322 N N . GLY A 1 174 ? 0.851 11.627 -22.034 1.00 42.12 174 GLY A N 1
ATOM 1323 C CA . GLY A 1 174 ? 0.534 12.003 -20.650 1.00 42.12 174 GLY A CA 1
ATOM 1324 C C . GLY A 1 174 ? 1.672 11.733 -19.677 1.00 42.12 174 GLY A C 1
ATOM 1325 O O . GLY A 1 174 ? 2.429 10.767 -19.921 1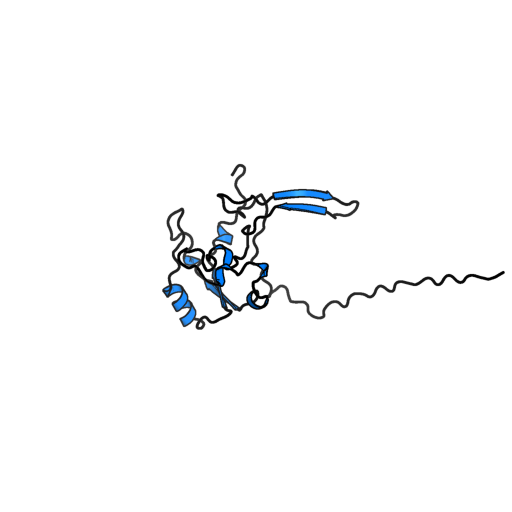.00 42.12 174 GLY A O 1
#

Solvent-accessible surface area (backbone atoms only — not comparable to full-atom values): 11568 Å² total; per-residue (Å²): 137,86,83,83,82,83,82,78,81,77,81,75,81,75,72,74,80,73,75,93,66,82,76,61,70,91,76,67,78,86,85,70,61,84,72,46,75,58,32,82,25,50,60,96,70,98,55,66,68,53,40,78,44,86,68,46,77,46,80,96,58,98,46,69,46,65,48,75,48,74,46,84,75,42,48,69,62,79,84,40,51,36,78,76,32,38,36,64,90,68,82,50,88,78,41,30,76,55,20,69,31,42,70,92,65,56,60,74,72,74,80,57,58,52,77,46,74,45,79,44,44,91,48,56,83,73,32,60,92,97,52,72,64,83,86,52,71,67,61,54,52,52,48,26,76,72,74,49,79,85,58,94,59,54,40,79,40,77,44,35,59,53,60,86,74,64,74,51,68,57,59,95,90,110

pLDDT: mean 86.37, std 18.5, range [33.97, 98.5]